Protein AF-0000000087423701 (afdb_homodimer)

Radius of gyration: 15.81 Å; Cα contacts (8 Å, |Δi|>4): 226; chains: 2; bounding box: 43×40×39 Å

Nearest PDB structures (foldseek):
  1vpz-assembly1_B  TM=9.648E-01  e=9.436E-06  Pseudomonas aeruginosa
  2mf0-assembly1_C  TM=9.382E-01  e=9.436E-06  Pseudomonas protegens Pf-5
  2bti-assembly1_A  TM=9.827E-01  e=2.816E-05  Yersinia enterocolitica
  5z38-assembly2_L  TM=9.076E-01  e=3.456E-05  Escherichia coli O127:H6 str. E2348/69
  2mfh-assembly1_A  TM=9.302E-01  e=3.228E-05  Pseudomonas fluorescens

Foldseek 3Di:
DDDDDDDAQDWDDDDPFKIKHFHDDDPPDTDIDMGGDPVDDDDDPVVVVVVVVCCVVVVVD/DDDDDDDAQDWDDDDPFKIKHFPDDDPPDTDIDMGGDPVDDDDDPVVVVVVVVCCVVVVVD

Organism: Persicimonas caeni (NCBI:txid2292766)

Secondary structure (DSSP, 8-state):
-EEEEEETT-EEEETTTEEEEEEEE-SSEEEEEEE--TTS-EEEHHHHHHHHHHHHHHS--/-EEEEEETT-EEEETTTEEEEEEEE-SSEEEEEEE--TTS-EEEHHHHHHHHHHHHHHS--

Structure (mmCIF, N/CA/C/O backbone):
data_AF-0000000087423701-model_v1
#
loop_
_entity.id
_entity.type
_entity.pdbx_description
1 polymer 'Translational regulator CsrA'
#
loop_
_atom_site.group_PDB
_atom_site.id
_atom_site.type_symbol
_atom_site.label_atom_id
_atom_site.label_alt_id
_atom_site.label_comp_id
_atom_site.label_asym_id
_atom_site.label_entity_id
_atom_site.label_seq_id
_atom_site.pdbx_PDB_ins_code
_atom_site.Cartn_x
_atom_site.Cartn_y
_atom_site.Cartn_z
_atom_site.occupancy
_atom_site.B_iso_or_equiv
_atom_site.auth_seq_id
_atom_site.auth_comp_id
_atom_site.auth_asym_id
_atom_site.auth_atom_id
_atom_site.pdbx_PDB_model_num
ATOM 1 N N . MET A 1 1 ? 8.148 7.723 -7.559 1 87.69 1 MET A N 1
ATOM 2 C CA . MET A 1 1 ? 7.496 6.477 -7.168 1 87.69 1 MET A CA 1
ATOM 3 C C . MET A 1 1 ? 8.5 5.504 -6.559 1 87.69 1 MET A C 1
ATOM 5 O O . MET A 1 1 ? 9.633 5.398 -7.031 1 87.69 1 MET A O 1
ATOM 9 N N . LEU A 1 2 ? 8.406 5.113 -5.402 1 95 2 LEU A N 1
ATOM 10 C CA . LEU A 1 2 ? 9.242 4.102 -4.766 1 95 2 LEU A CA 1
ATOM 11 C C . LEU A 1 2 ? 8.68 2.703 -5 1 95 2 LEU A C 1
ATOM 13 O O . LEU A 1 2 ? 7.473 2.49 -4.887 1 95 2 LEU A O 1
ATOM 17 N N . THR A 1 3 ? 9.57 1.793 -5.402 1 96.06 3 THR A N 1
ATOM 18 C CA . THR A 1 3 ? 9.109 0.429 -5.641 1 96.06 3 THR A CA 1
ATOM 19 C C . THR A 1 3 ? 9.789 -0.544 -4.68 1 96.06 3 THR A C 1
ATOM 21 O O . THR A 1 3 ? 11.016 -0.523 -4.527 1 96.06 3 THR A O 1
ATOM 24 N N . LEU A 1 4 ? 8.961 -1.365 -4.055 1 96.12 4 LEU A N 1
ATOM 25 C CA . LEU A 1 4 ? 9.477 -2.348 -3.109 1 96.12 4 LEU A CA 1
ATOM 26 C C . LEU A 1 4 ? 8.953 -3.742 -3.43 1 96.12 4 LEU A C 1
ATOM 28 O O . LEU A 1 4 ? 7.816 -3.891 -3.889 1 96.12 4 LEU A O 1
ATOM 32 N N . THR A 1 5 ? 9.734 -4.695 -3.203 1 96.81 5 THR A N 1
ATOM 33 C CA . THR A 1 5 ? 9.328 -6.086 -3.336 1 96.81 5 THR A CA 1
ATOM 34 C C . THR A 1 5 ? 9.008 -6.688 -1.971 1 96.81 5 THR A C 1
ATOM 36 O O . THR A 1 5 ? 9.797 -6.566 -1.031 1 96.81 5 THR A O 1
ATOM 39 N N . ARG A 1 6 ? 7.859 -7.156 -1.904 1 96.62 6 ARG A N 1
ATOM 40 C CA . ARG A 1 6 ? 7.441 -7.738 -0.633 1 96.62 6 ARG A CA 1
ATOM 41 C C . ARG A 1 6 ? 6.871 -9.141 -0.833 1 96.62 6 ARG A C 1
ATOM 43 O O . ARG A 1 6 ? 6.316 -9.445 -1.892 1 96.62 6 ARG A O 1
ATOM 50 N N . LYS A 1 7 ? 7.066 -9.914 0.26 1 96 7 LYS A N 1
ATOM 51 C CA . LYS A 1 7 ? 6.453 -11.234 0.296 1 96 7 LYS A CA 1
ATOM 52 C C . LYS A 1 7 ? 5.211 -11.242 1.18 1 96 7 LYS A C 1
ATOM 54 O O . LYS A 1 7 ? 4.918 -10.25 1.856 1 96 7 LYS A O 1
ATOM 59 N N . VAL A 1 8 ? 4.535 -12.328 1.081 1 96.75 8 VAL A N 1
ATOM 60 C CA . VAL A 1 8 ? 3.344 -12.484 1.908 1 96.75 8 VAL A CA 1
ATOM 61 C C . VAL A 1 8 ? 3.713 -12.32 3.383 1 96.75 8 VAL A C 1
ATOM 63 O O . VAL A 1 8 ? 4.676 -12.93 3.855 1 96.75 8 VAL A O 1
ATOM 66 N N . GLY A 1 9 ? 3.029 -11.477 4.113 1 95.06 9 GLY A N 1
ATOM 67 C CA . GLY A 1 9 ? 3.311 -11.25 5.523 1 95.06 9 GLY A CA 1
ATOM 68 C C . GLY A 1 9 ? 4.195 -10.039 5.77 1 95.06 9 GLY A C 1
ATOM 69 O O . GLY A 1 9 ? 4.348 -9.602 6.91 1 95.06 9 GLY A O 1
ATOM 70 N N . GLU A 1 10 ? 4.746 -9.508 4.699 1 96.62 10 GLU A N 1
ATOM 71 C CA . GLU A 1 10 ? 5.598 -8.336 4.828 1 96.62 10 GLU A CA 1
ATOM 72 C C . GLU A 1 10 ? 4.789 -7.047 4.699 1 96.62 10 GLU A C 1
ATOM 74 O O . GLU A 1 10 ? 3.725 -7.035 4.078 1 96.62 10 GLU A O 1
ATOM 79 N N . SER A 1 11 ? 5.316 -5.953 5.309 1 96 11 SER A N 1
ATOM 80 C CA . SER A 1 11 ? 4.555 -4.711 5.352 1 96 11 SER A CA 1
ATOM 81 C C . SER A 1 11 ? 5.418 -3.518 4.961 1 96 11 SER A C 1
ATOM 83 O O . SER A 1 11 ? 6.648 -3.6 4.988 1 96 11 SER A O 1
ATOM 85 N N . ILE A 1 12 ? 4.824 -2.508 4.555 1 96.19 12 ILE A N 1
ATOM 86 C CA . ILE A 1 12 ? 5.438 -1.23 4.203 1 96.19 12 ILE A CA 1
ATOM 87 C C . ILE A 1 12 ? 4.836 -0.119 5.062 1 96.19 12 ILE A C 1
ATOM 89 O O . ILE A 1 12 ? 3.619 -0.051 5.238 1 96.19 12 ILE A O 1
ATOM 93 N N . ARG A 1 13 ? 5.688 0.707 5.535 1 95.75 13 ARG A N 1
ATOM 94 C CA . ARG A 1 13 ? 5.234 1.822 6.359 1 95.75 13 ARG A CA 1
ATOM 95 C C . ARG A 1 13 ? 5.266 3.129 5.578 1 95.75 13 ARG A C 1
ATOM 97 O O . ARG A 1 13 ? 6.289 3.484 4.988 1 95.75 13 ARG A O 1
ATOM 104 N N . ILE A 1 14 ? 4.145 3.736 5.512 1 93.81 14 ILE A N 1
ATOM 105 C CA . ILE A 1 14 ? 4.047 5.039 4.867 1 93.81 14 ILE A CA 1
ATOM 106 C C . ILE A 1 14 ? 3.754 6.113 5.91 1 93.81 14 ILE A C 1
ATOM 108 O O . ILE A 1 14 ? 2.666 6.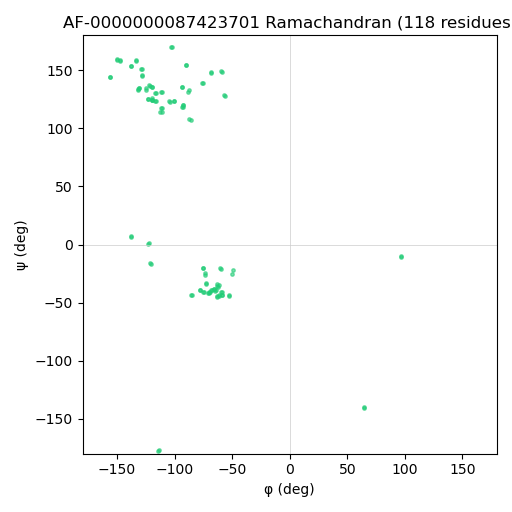141 6.496 1 93.81 14 ILE A O 1
ATOM 112 N N . GLY A 1 15 ? 4.691 6.949 6.051 1 89.62 15 GLY A N 1
ATOM 113 C CA . GLY A 1 15 ? 4.516 7.914 7.125 1 89.62 15 GLY A CA 1
ATOM 114 C C . GLY A 1 15 ? 4.484 7.273 8.5 1 89.62 15 GLY A C 1
ATOM 115 O O . GLY A 1 15 ? 5.238 6.336 8.773 1 89.62 15 GLY A O 1
ATOM 116 N N . ASP A 1 16 ? 3.688 7.66 9.414 1 87.31 16 ASP A N 1
ATOM 117 C CA . ASP A 1 16 ? 3.572 7.078 10.75 1 87.31 16 ASP A CA 1
ATOM 118 C C . ASP A 1 16 ? 2.146 6.602 11.016 1 87.31 16 ASP A C 1
ATOM 120 O O . ASP A 1 16 ? 1.894 5.914 12.008 1 87.31 16 ASP A O 1
ATOM 124 N N . GLU A 1 17 ? 1.361 6.773 10.039 1 90.5 17 GLU A N 1
ATOM 125 C CA . GLU A 1 17 ? -0.051 6.52 10.305 1 90.5 17 GLU A CA 1
ATOM 126 C C . GLU A 1 17 ? -0.598 5.434 9.383 1 90.5 17 GLU A C 1
ATOM 128 O O . GLU A 1 17 ? -1.62 4.812 9.68 1 90.5 17 GLU A O 1
ATOM 133 N N . ILE A 1 18 ? 0.125 5.152 8.336 1 94.81 18 ILE A N 1
ATOM 134 C CA . ILE A 1 18 ? -0.394 4.219 7.34 1 94.81 18 ILE A CA 1
ATOM 135 C C . ILE A 1 18 ? 0.539 3.014 7.227 1 94.81 18 ILE A C 1
ATOM 137 O O . ILE A 1 18 ? 1.762 3.166 7.211 1 94.81 18 ILE A O 1
ATOM 141 N N . GLU A 1 19 ? -0.037 1.819 7.188 1 95.94 19 GLU A N 1
ATOM 142 C CA . GLU A 1 19 ? 0.709 0.575 7.027 1 95.94 19 GLU A CA 1
ATOM 143 C C . GLU A 1 19 ? 0.087 -0.307 5.949 1 95.94 19 GLU A C 1
ATOM 145 O O . GLU A 1 19 ? -1.127 -0.524 5.941 1 95.94 19 GLU A O 1
ATOM 150 N N . ILE A 1 20 ? 0.961 -0.831 5.082 1 96.75 20 ILE A N 1
ATOM 151 C CA . ILE A 1 20 ? 0.518 -1.721 4.016 1 96.75 20 ILE A CA 1
ATOM 152 C C . ILE A 1 20 ? 1.033 -3.135 4.273 1 96.75 20 ILE A C 1
ATOM 154 O O . ILE A 1 20 ? 2.225 -3.332 4.523 1 96.75 20 ILE A O 1
ATOM 158 N N . VAL A 1 21 ? 0.091 -4.078 4.172 1 96.81 21 VAL A N 1
ATOM 159 C CA . VAL A 1 21 ? 0.481 -5.461 4.445 1 96.81 21 VAL A CA 1
ATOM 160 C C . VAL A 1 21 ? 0.118 -6.344 3.256 1 96.81 21 VAL A C 1
ATOM 162 O O . VAL A 1 21 ? -1.005 -6.289 2.75 1 96.81 21 VAL A O 1
ATOM 165 N N . VAL A 1 22 ? 1.074 -7.16 2.914 1 97.25 22 VAL A N 1
ATOM 166 C CA . VAL A 1 22 ? 0.784 -8.156 1.892 1 97.25 22 VAL A CA 1
ATOM 167 C C . VAL A 1 22 ? 0.192 -9.406 2.543 1 97.25 22 VAL A C 1
ATOM 169 O O . VAL A 1 22 ? 0.914 -10.195 3.16 1 97.25 22 VAL A O 1
ATOM 172 N N . LYS A 1 23 ? -1.077 -9.594 2.338 1 96.81 23 LYS A N 1
ATOM 173 C CA . LYS A 1 23 ? -1.782 -10.656 3.043 1 96.81 23 LYS A CA 1
ATOM 174 C C . LYS A 1 23 ? -1.66 -11.984 2.299 1 96.81 23 LYS A C 1
ATOM 176 O O . LYS A 1 23 ? -1.541 -13.047 2.922 1 96.81 23 LYS A O 1
ATOM 181 N N . GLU A 1 24 ? -1.835 -11.859 0.983 1 96.44 24 GLU A N 1
ATOM 182 C CA . GLU A 1 24 ? -1.842 -13.078 0.181 1 96.44 24 GLU A CA 1
ATOM 183 C C . GLU A 1 24 ? -1.463 -12.789 -1.269 1 96.44 24 GLU A C 1
ATOM 185 O O . GLU A 1 24 ? -1.793 -11.727 -1.801 1 96.44 24 GLU A O 1
ATOM 190 N N . ILE A 1 25 ? -0.755 -13.758 -1.809 1 96.5 25 ILE A N 1
ATOM 191 C CA . ILE A 1 25 ? -0.404 -13.672 -3.223 1 96.5 25 ILE A CA 1
ATOM 192 C C . ILE A 1 25 ? -0.986 -14.867 -3.973 1 96.5 25 ILE A C 1
ATOM 194 O O . ILE A 1 25 ? -0.781 -16.016 -3.578 1 96.5 25 ILE A O 1
ATOM 198 N N . ARG A 1 26 ? -1.688 -14.492 -4.914 1 92.69 26 ARG A N 1
ATOM 199 C CA . ARG A 1 26 ? -2.244 -15.531 -5.777 1 92.69 26 ARG A CA 1
ATOM 200 C C . ARG A 1 26 ? -1.646 -15.461 -7.176 1 92.69 26 ARG A C 1
ATOM 202 O O . ARG A 1 26 ? -0.716 -14.688 -7.422 1 92.69 26 ARG A O 1
ATOM 209 N N . ARG A 1 27 ? -2.006 -16.203 -8.117 1 88.25 27 ARG A N 1
ATOM 210 C CA . ARG A 1 27 ? -1.423 -16.297 -9.453 1 88.25 27 ARG A CA 1
ATOM 211 C C . ARG A 1 27 ? -1.577 -14.977 -10.203 1 88.25 27 ARG A C 1
ATOM 213 O O . ARG A 1 27 ? -0.617 -14.477 -10.789 1 88.25 27 ARG A O 1
ATOM 220 N N . ASN A 1 28 ? -2.635 -14.266 -10 1 92.69 28 ASN A N 1
ATOM 221 C CA . ASN A 1 28 ? -2.838 -13.07 -10.82 1 92.69 28 ASN A CA 1
ATOM 222 C C . ASN A 1 28 ? -3.338 -11.898 -9.984 1 92.69 28 ASN A C 1
ATOM 224 O O . ASN A 1 28 ? -3.766 -10.875 -10.523 1 92.69 28 ASN A O 1
ATOM 228 N N . GLN A 1 29 ? -3.357 -12.148 -8.695 1 96.88 29 GLN A N 1
ATOM 229 C CA . GLN A 1 29 ? -3.869 -11.086 -7.844 1 96.88 29 GLN A CA 1
ATOM 230 C C . GLN A 1 29 ? -3.174 -11.086 -6.484 1 96.88 29 GLN A C 1
ATOM 232 O O . GLN A 1 29 ? -2.553 -12.078 -6.102 1 96.88 29 GLN A O 1
ATOM 237 N N . VAL A 1 30 ? -3.229 -9.984 -5.852 1 96.94 30 VAL A N 1
ATOM 238 C CA . VAL A 1 30 ? -2.633 -9.844 -4.523 1 96.94 30 VAL A CA 1
ATOM 239 C C . VAL A 1 30 ? -3.637 -9.203 -3.572 1 96.94 30 VAL A C 1
ATOM 241 O O . VAL A 1 30 ? -4.363 -8.281 -3.951 1 96.94 30 VAL A O 1
ATOM 244 N N . ARG A 1 31 ? -3.701 -9.805 -2.4 1 97.44 31 ARG A N 1
ATOM 245 C CA . ARG A 1 31 ? -4.52 -9.227 -1.338 1 97.44 31 ARG A CA 1
ATOM 246 C C . ARG A 1 31 ? -3.691 -8.297 -0.451 1 97.44 31 ARG A C 1
ATOM 248 O O . ARG A 1 31 ? -2.736 -8.734 0.192 1 97.44 31 ARG A O 1
ATOM 255 N N . ILE A 1 32 ? -4.133 -7.066 -0.439 1 97.38 32 ILE A N 1
ATOM 256 C CA . ILE A 1 32 ? -3.369 -6.047 0.271 1 97.38 32 ILE A CA 1
ATOM 257 C C . ILE A 1 32 ? -4.199 -5.488 1.426 1 97.38 32 ILE A C 1
ATOM 259 O O . ILE A 1 32 ? -5.336 -5.055 1.229 1 97.38 32 ILE A O 1
ATOM 263 N N . GLY A 1 33 ? -3.656 -5.578 2.564 1 97.38 33 GLY A N 1
ATOM 264 C CA . GLY A 1 33 ? -4.254 -4.957 3.734 1 97.38 33 GLY 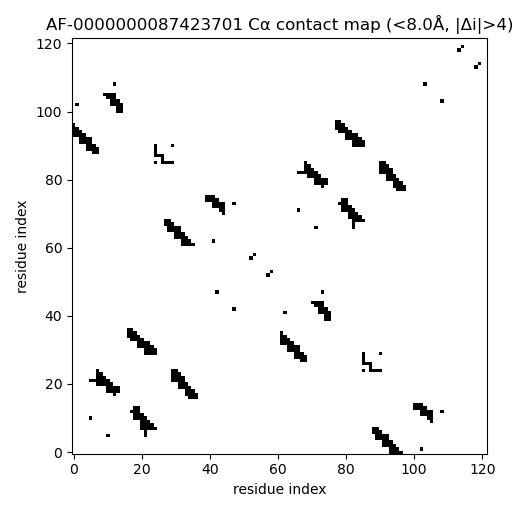A CA 1
ATOM 265 C C . GLY A 1 33 ? -3.717 -3.564 4.008 1 97.38 33 GLY A C 1
ATOM 266 O O . GLY A 1 33 ? -2.512 -3.328 3.912 1 97.38 33 GLY A O 1
ATOM 267 N N . ILE A 1 34 ? -4.598 -2.643 4.312 1 96.75 34 ILE A N 1
ATOM 268 C CA . ILE A 1 34 ? -4.191 -1.271 4.598 1 96.75 34 ILE A CA 1
ATOM 269 C C . ILE A 1 34 ? -4.688 -0.861 5.98 1 96.75 34 ILE A C 1
ATOM 271 O O . ILE A 1 34 ? -5.875 -1.001 6.289 1 96.75 34 ILE A O 1
ATOM 275 N N . VAL A 1 35 ? -3.715 -0.417 6.758 1 95.62 35 VAL A N 1
ATOM 276 C CA . VAL A 1 35 ? -4.043 0.072 8.094 1 95.62 35 VAL A CA 1
ATOM 277 C C . VAL A 1 35 ? -3.814 1.58 8.164 1 95.62 35 VAL A C 1
ATOM 279 O O . VAL A 1 35 ? -2.699 2.055 7.938 1 95.62 35 VAL A O 1
ATOM 282 N N . ALA A 1 36 ? -4.863 2.342 8.406 1 95.12 36 ALA A N 1
ATOM 283 C CA . ALA A 1 36 ? -4.785 3.797 8.5 1 95.12 36 ALA A CA 1
ATOM 284 C C . ALA A 1 36 ? -5.852 4.348 9.445 1 95.12 36 ALA A C 1
ATOM 286 O O . ALA A 1 36 ? -6.836 3.668 9.742 1 95.12 36 ALA A O 1
ATOM 287 N N . PRO A 1 37 ? -5.629 5.477 9.883 1 94.12 37 PRO A N 1
ATOM 288 C CA . PRO A 1 37 ? -6.66 6.09 10.727 1 94.12 37 PRO A CA 1
ATOM 289 C C . PRO A 1 37 ? -8 6.234 10.008 1 94.12 37 PRO A C 1
ATOM 291 O O . PRO A 1 37 ? -8.039 6.336 8.781 1 94.12 37 PRO A O 1
ATOM 294 N N . ARG A 1 38 ? -9.047 6.18 10.695 1 90.75 38 ARG A N 1
ATOM 295 C CA . ARG A 1 38 ? -10.383 6.238 10.102 1 90.75 38 ARG A CA 1
ATOM 296 C C . ARG A 1 38 ? -10.594 7.547 9.352 1 90.75 38 ARG A C 1
ATOM 298 O O . ARG A 1 38 ? -11.516 7.664 8.547 1 90.75 38 ARG A O 1
ATOM 305 N N . GLU A 1 39 ? -9.805 8.523 9.68 1 92.31 39 GLU A N 1
ATOM 306 C CA . GLU A 1 39 ? -9.922 9.844 9.055 1 92.31 39 GLU A CA 1
ATOM 307 C C . GLU A 1 39 ? -9.359 9.828 7.633 1 92.31 39 GLU A C 1
ATOM 309 O O . GLU A 1 39 ? -9.641 10.727 6.84 1 92.31 39 GLU A O 1
ATOM 314 N N . ILE A 1 40 ? -8.547 8.859 7.398 1 92 40 ILE A N 1
ATOM 315 C CA . ILE A 1 40 ? -7.926 8.773 6.082 1 92 40 ILE A CA 1
ATOM 316 C C . ILE A 1 40 ? -8.766 7.871 5.176 1 92 40 ILE A C 1
ATOM 318 O O . ILE A 1 40 ? -8.969 6.695 5.477 1 92 40 ILE A O 1
ATOM 322 N N . PRO A 1 41 ? -9.305 8.289 4.102 1 91.75 41 PRO A N 1
ATOM 323 C CA . PRO A 1 41 ? -10.125 7.492 3.184 1 91.75 41 PRO A CA 1
ATOM 324 C C . PRO A 1 41 ? -9.297 6.547 2.318 1 91.75 41 PRO A C 1
ATOM 326 O O . PRO A 1 41 ? -8.234 6.934 1.817 1 91.75 41 PRO A O 1
ATOM 329 N N . ILE A 1 42 ? -9.711 5.355 2.096 1 94.38 42 ILE A N 1
ATOM 330 C CA . ILE A 1 42 ? -9.07 4.355 1.25 1 94.38 42 ILE A CA 1
ATOM 331 C C . ILE A 1 42 ? -10.016 3.941 0.126 1 94.38 42 ILE A C 1
ATOM 333 O O . ILE A 1 42 ? -11.156 3.551 0.38 1 94.38 42 ILE A O 1
ATOM 337 N N . TYR A 1 43 ? -9.516 4.078 -1.201 1 92.31 43 TYR A N 1
ATOM 338 C CA . TYR A 1 43 ? -10.359 3.744 -2.342 1 92.31 43 TYR A CA 1
ATOM 339 C C . TYR A 1 43 ? -9.578 2.971 -3.395 1 92.31 43 TYR A C 1
ATOM 341 O O . TYR A 1 43 ? -8.352 3.119 -3.502 1 92.31 43 TYR A O 1
ATOM 349 N N . ARG A 1 44 ? -10.32 2.246 -4.07 1 95.56 44 ARG A N 1
ATOM 350 C CA . ARG A 1 44 ? -9.734 1.743 -5.309 1 95.56 44 ARG A CA 1
ATOM 351 C C . ARG A 1 44 ? -9.516 2.873 -6.312 1 95.56 44 ARG A C 1
ATOM 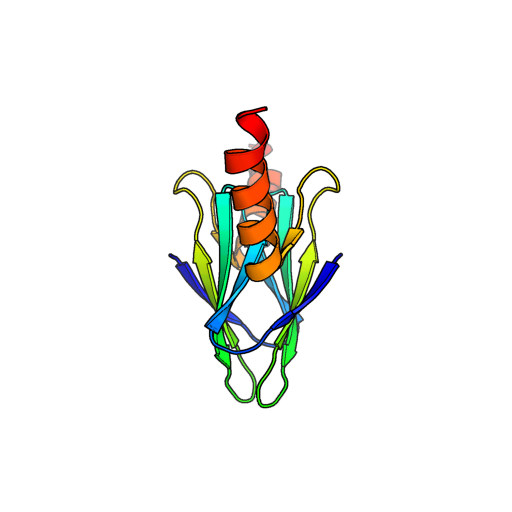353 O O . ARG A 1 44 ? -10.281 3.84 -6.336 1 95.56 44 ARG A O 1
ATOM 360 N N . GLU A 1 45 ? -8.633 2.832 -7.047 1 92 45 GLU A N 1
ATOM 361 C CA . GLU A 1 45 ? -8.312 3.871 -8.023 1 92 45 GLU A CA 1
ATOM 362 C C . GLU A 1 45 ? -9.523 4.219 -8.883 1 92 45 GLU A C 1
ATOM 364 O O . GLU A 1 45 ? -9.789 5.395 -9.133 1 92 45 GLU A O 1
ATOM 369 N N . GLU A 1 46 ? -10.211 3.225 -9.297 1 91.81 46 GLU A N 1
ATOM 370 C CA . GLU A 1 46 ? -11.398 3.412 -10.133 1 91.81 46 GLU A CA 1
ATOM 371 C C . GLU A 1 46 ? -12.445 4.266 -9.422 1 91.81 46 GLU A C 1
ATOM 373 O O . GLU A 1 46 ? -13.055 5.148 -10.039 1 91.81 46 GLU A O 1
ATOM 378 N N . LEU A 1 47 ? -12.656 4.062 -8.125 1 90.75 47 LEU A N 1
ATOM 379 C CA . LEU A 1 47 ? -13.641 4.797 -7.336 1 90.75 47 LEU A CA 1
ATOM 380 C C . LEU A 1 47 ? -13.156 6.207 -7.031 1 90.75 47 LEU A C 1
ATOM 382 O O . LEU A 1 47 ? -13.938 7.16 -7.062 1 90.75 47 LEU A O 1
ATOM 386 N N . TYR A 1 48 ? -11.938 6.293 -6.738 1 90.31 48 TYR A N 1
ATOM 387 C CA . TYR A 1 48 ? -11.336 7.59 -6.449 1 90.31 48 TYR A CA 1
ATOM 388 C C . TYR A 1 48 ? -11.492 8.539 -7.629 1 90.31 48 TYR A C 1
ATOM 390 O O . TYR A 1 48 ? -11.867 9.703 -7.453 1 90.31 48 TYR A O 1
ATOM 398 N N . GLU A 1 49 ? -11.258 8.039 -8.883 1 87.62 49 GLU A N 1
ATOM 399 C CA . GLU A 1 49 ? -11.383 8.844 -10.094 1 87.62 49 GLU A CA 1
ATOM 400 C C . GLU A 1 49 ? -12.812 9.328 -10.289 1 87.62 49 GLU A C 1
ATOM 402 O O . GLU A 1 49 ? -13.039 10.461 -10.727 1 87.62 49 GLU A O 1
ATOM 407 N N . GLU A 1 50 ? -13.734 8.453 -9.898 1 88.31 50 GLU A N 1
ATOM 408 C CA . GLU A 1 50 ? -15.148 8.805 -10.016 1 88.31 50 GLU A CA 1
ATOM 409 C C . GLU A 1 50 ? -15.523 9.914 -9.047 1 88.31 50 GLU A C 1
ATOM 411 O O . GLU A 1 50 ? -16.266 10.836 -9.398 1 88.31 50 GLU A O 1
ATOM 416 N N . ILE A 1 51 ? -14.953 9.805 -7.871 1 84.75 51 ILE A N 1
ATOM 417 C CA . ILE A 1 51 ? -15.234 10.789 -6.832 1 84.75 51 ILE A CA 1
ATOM 418 C C . ILE A 1 51 ? -14.625 12.133 -7.207 1 84.75 51 ILE A C 1
ATOM 420 O O . ILE A 1 51 ? -15.258 13.18 -7.047 1 84.75 51 ILE A O 1
ATOM 424 N N . GLN A 1 52 ? -13.484 11.984 -7.707 1 83.75 52 GLN A N 1
ATOM 425 C CA . GLN A 1 52 ? -12.789 13.195 -8.117 1 83.75 52 GLN A CA 1
ATOM 426 C C . GLN A 1 52 ? -13.523 13.898 -9.258 1 83.75 52 GLN A C 1
ATOM 428 O O . GLN A 1 52 ? -13.617 15.125 -9.281 1 83.75 52 GLN A O 1
ATOM 433 N N . GLN A 1 53 ? -14.016 13.102 -10.148 1 85.56 53 GLN A N 1
ATOM 434 C CA . GLN A 1 53 ? -14.766 13.641 -11.281 1 85.56 53 GLN A CA 1
ATOM 435 C C . GLN A 1 53 ? -16.062 14.305 -10.812 1 85.56 53 GLN A C 1
ATOM 437 O O . GLN A 1 53 ? -16.453 15.344 -11.352 1 85.56 53 GLN A O 1
ATOM 442 N N . GLN A 1 54 ? -16.609 13.648 -9.859 1 83.31 54 GLN A N 1
ATOM 443 C CA . GLN A 1 54 ? -17.844 14.203 -9.32 1 83.31 54 GLN A CA 1
ATOM 444 C C . GLN A 1 54 ? -17.562 15.484 -8.531 1 83.31 54 GLN A C 1
ATOM 446 O O . GLN A 1 54 ? -18.344 16.438 -8.594 1 83.31 54 GLN A O 1
ATOM 451 N N . LYS A 1 55 ? -16.469 15.477 -7.719 1 79.69 55 LYS A N 1
ATOM 452 C CA . LYS A 1 55 ? -16.078 16.672 -6.98 1 79.69 55 LYS A CA 1
ATOM 453 C C . LYS A 1 55 ? -15.695 17.797 -7.934 1 79.69 55 LYS A C 1
ATOM 455 O O . LYS A 1 55 ? -16 18.969 -7.668 1 79.69 55 LYS A O 1
ATOM 460 N N . GLU A 1 56 ? -14.984 17.453 -8.852 1 74.81 56 GLU A N 1
ATOM 461 C CA . GLU A 1 56 ? -14.633 18.438 -9.867 1 74.81 56 GLU A CA 1
ATOM 462 C C . GLU A 1 56 ? -15.875 18.953 -10.594 1 74.81 56 GLU A C 1
ATOM 464 O O . GLU A 1 56 ? -15.992 20.141 -10.883 1 74.81 56 GLU A O 1
ATOM 469 N N . ASN A 1 57 ? -16.656 17.969 -10.883 1 67.31 57 ASN A N 1
ATOM 470 C CA . ASN A 1 57 ? -17.891 18.375 -11.547 1 67.31 57 ASN A CA 1
ATOM 471 C C . ASN A 1 57 ? -18.906 18.953 -10.555 1 67.31 57 ASN A C 1
ATOM 473 O O . ASN A 1 57 ? -19.812 19.688 -10.945 1 67.31 57 ASN A O 1
ATOM 477 N N . GLY A 1 58 ? -18.922 18.328 -9.445 1 59.03 58 GLY A N 1
ATOM 478 C CA . GLY A 1 58 ? -19.875 18.828 -8.477 1 59.03 58 GLY A CA 1
ATOM 479 C C . GLY A 1 58 ? -19.469 20.156 -7.871 1 59.03 58 GLY A C 1
ATOM 480 O O . GLY A 1 58 ? -20.172 20.703 -7.02 1 59.03 58 GLY A O 1
ATOM 481 N N . ASP A 1 59 ? -18.25 20.469 -7.672 1 53.31 59 ASP A N 1
ATOM 482 C CA . ASP A 1 59 ? -18.016 21.859 -7.266 1 53.31 59 ASP A CA 1
ATOM 483 C C . ASP A 1 59 ? -18.734 22.828 -8.195 1 53.31 59 ASP A C 1
ATOM 485 O O . ASP A 1 59 ? -18.828 24.016 -7.895 1 53.31 59 ASP A O 1
ATOM 489 N N . GLU A 1 60 ? -19.016 22.484 -9.438 1 48.38 60 GLU A N 1
ATOM 490 C CA . GLU A 1 60 ? -19.625 23.562 -10.227 1 48.38 60 GLU A CA 1
ATOM 491 C C . GLU A 1 60 ? -21.078 23.797 -9.805 1 48.38 60 GLU A C 1
ATOM 493 O O . GLU A 1 60 ? -21.672 24.812 -10.18 1 48.38 60 GLU A O 1
ATOM 498 N N . ASP A 1 61 ? -21.844 22.766 -9.18 1 38.62 61 ASP A N 1
ATOM 499 C CA . ASP A 1 61 ? -23.125 23.406 -8.898 1 38.62 61 ASP A CA 1
ATOM 500 C C . ASP A 1 61 ? -23.062 24.25 -7.625 1 38.62 61 ASP A C 1
ATOM 502 O O . ASP A 1 61 ? -22.406 23.859 -6.656 1 38.62 61 ASP A O 1
ATOM 506 N N . MET B 1 1 ? -8.422 -2.398 9.609 1 87.69 1 MET B N 1
ATOM 507 C CA . MET B 1 1 ? -7.594 -2.736 8.453 1 87.69 1 MET B CA 1
ATOM 508 C C . MET B 1 1 ? -8.461 -3.01 7.227 1 87.69 1 MET B C 1
ATOM 510 O O . MET B 1 1 ? -9.516 -3.633 7.336 1 87.69 1 MET B O 1
ATOM 514 N N . LEU B 1 2 ? -8.391 -2.332 6.195 1 95 2 LEU B N 1
ATOM 515 C CA . LEU B 1 2 ? -9.094 -2.576 4.938 1 95 2 LEU B CA 1
ATOM 516 C C . LEU B 1 2 ? -8.289 -3.5 4.035 1 95 2 LEU B C 1
ATOM 518 O O . LEU B 1 2 ? -7.07 -3.34 3.904 1 95 2 LEU B O 1
ATOM 522 N N . THR B 1 3 ? -8.961 -4.523 3.504 1 96 3 THR B N 1
ATOM 523 C CA . THR B 1 3 ? -8.258 -5.449 2.623 1 96 3 THR B CA 1
ATOM 524 C C . THR B 1 3 ? -8.836 -5.398 1.212 1 96 3 THR B C 1
ATOM 526 O O . THR B 1 3 ? -10.055 -5.477 1.031 1 96 3 THR B O 1
ATOM 529 N N . LEU B 1 4 ? -7.949 -5.258 0.251 1 96.12 4 LEU B N 1
ATOM 530 C CA . LEU B 1 4 ? -8.367 -5.191 -1.145 1 96.12 4 LEU B CA 1
ATOM 531 C C . LEU B 1 4 ? -7.586 -6.188 -1.993 1 96.12 4 LEU B C 1
ATOM 533 O O . LEU B 1 4 ? -6.406 -6.445 -1.731 1 96.12 4 LEU B O 1
ATOM 537 N N . THR B 1 5 ? -8.219 -6.711 -2.936 1 96.75 5 THR B N 1
ATOM 538 C CA . THR B 1 5 ? -7.57 -7.578 -3.912 1 96.75 5 THR B CA 1
ATOM 539 C C . THR B 1 5 ? -7.27 -6.816 -5.199 1 96.75 5 THR B C 1
ATOM 541 O O . THR B 1 5 ? -8.141 -6.137 -5.742 1 96.75 5 THR B O 1
ATOM 544 N N . ARG B 1 6 ? -6.062 -6.848 -5.516 1 96.62 6 ARG B N 1
ATOM 545 C CA . ARG B 1 6 ? -5.664 -6.133 -6.723 1 96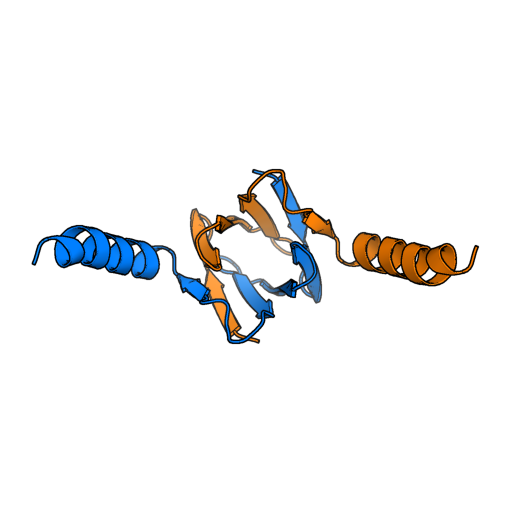.62 6 ARG B CA 1
ATOM 546 C C . ARG B 1 6 ? -4.852 -7.031 -7.648 1 96.62 6 ARG B C 1
ATOM 548 O O . ARG B 1 6 ? -4.16 -7.941 -7.188 1 96.62 6 ARG B O 1
ATOM 555 N N . LYS B 1 7 ? -5.004 -6.672 -8.953 1 96 7 LYS B N 1
ATOM 556 C CA . LYS B 1 7 ? -4.18 -7.336 -9.961 1 96 7 LYS B CA 1
ATOM 557 C C . LYS B 1 7 ? -3.031 -6.438 -10.406 1 96 7 LYS B C 1
ATOM 559 O O . LYS B 1 7 ? -2.967 -5.266 -10.023 1 96 7 LYS B O 1
ATOM 564 N N . VAL B 1 8 ? -2.178 -7.047 -11.133 1 96.75 8 VAL B N 1
ATOM 565 C CA . VAL B 1 8 ? -1.05 -6.293 -11.672 1 96.75 8 VAL B CA 1
ATOM 566 C C . VAL B 1 8 ? -1.56 -5.105 -12.484 1 96.75 8 VAL B C 1
ATOM 568 O O . VAL B 1 8 ? -2.443 -5.258 -13.328 1 96.75 8 VAL B O 1
ATOM 571 N N . GLY B 1 9 ? -1.096 -3.922 -12.211 1 95.06 9 GLY B N 1
ATOM 572 C CA . GLY B 1 9 ? -1.521 -2.732 -12.93 1 95.06 9 GLY B CA 1
ATOM 573 C C . GLY B 1 9 ? -2.619 -1.965 -12.219 1 95.06 9 GLY B C 1
ATOM 574 O O . GLY B 1 9 ? -2.943 -0.837 -12.594 1 95.06 9 GLY B O 1
ATOM 575 N N . GLU B 1 10 ? -3.168 -2.578 -11.188 1 96.62 10 GLU B N 1
ATOM 576 C CA . GLU B 1 10 ? -4.211 -1.912 -10.414 1 96.62 10 GLU B CA 1
ATOM 577 C C . GLU B 1 10 ? -3.619 -1.107 -9.258 1 96.62 10 GLU B C 1
ATOM 579 O O . GLU B 1 10 ? -2.525 -1.413 -8.781 1 96.62 10 GLU B O 1
ATOM 584 N N . SER B 1 11 ? -4.367 -0.07 -8.828 1 96 11 SER B N 1
ATOM 585 C CA . SER B 1 11 ? -3.832 0.837 -7.816 1 96 11 SER B CA 1
ATOM 586 C C . SER B 1 11 ? -4.852 1.103 -6.715 1 96 11 SER B C 1
ATOM 588 O O . SER B 1 11 ? -6.047 0.865 -6.898 1 96 11 SER B O 1
ATOM 590 N N . ILE B 1 12 ? -4.395 1.5 -5.621 1 96.19 12 ILE B N 1
ATOM 591 C CA . ILE B 1 12 ? -5.188 1.887 -4.457 1 96.19 12 ILE B CA 1
ATOM 592 C C . ILE B 1 12 ? -4.855 3.324 -4.062 1 96.19 12 ILE B C 1
ATOM 594 O O . ILE B 1 12 ? -3.686 3.711 -4.02 1 96.19 12 ILE B O 1
ATOM 598 N N . ARG B 1 13 ? -5.871 4.035 -3.766 1 95.75 13 ARG B N 1
ATOM 599 C CA . ARG B 1 13 ? -5.68 5.426 -3.359 1 95.75 13 ARG B CA 1
ATOM 600 C C . ARG B 1 13 ? -5.863 5.582 -1.853 1 95.75 13 ARG B C 1
ATOM 602 O O . ARG B 1 13 ? -6.879 5.156 -1.298 1 95.75 13 ARG B O 1
ATOM 609 N N . ILE B 1 14 ? -4.867 6.098 -1.252 1 93.75 14 ILE B N 1
ATOM 610 C CA . ILE B 1 14 ? -4.938 6.383 0.177 1 93.75 14 ILE B CA 1
ATOM 611 C C . ILE B 1 14 ? -4.91 7.895 0.4 1 93.75 14 ILE B C 1
ATOM 613 O O . ILE B 1 14 ? -3.893 8.547 0.155 1 93.75 14 ILE B O 1
ATOM 617 N N . GLY B 1 15 ? -5.996 8.344 0.889 1 89.62 15 GLY B N 1
ATOM 618 C CA . GLY B 1 15 ? -6.074 9.797 0.994 1 89.62 15 GLY B CA 1
ATOM 619 C C . GLY B 1 15 ? -6.043 10.492 -0.352 1 89.62 15 GLY B C 1
ATOM 620 O O . GLY B 1 15 ? -6.656 10.031 -1.313 1 89.62 15 GLY B O 1
ATOM 621 N N . ASP B 1 16 ? -5.395 11.562 -0.563 1 87.44 16 ASP B N 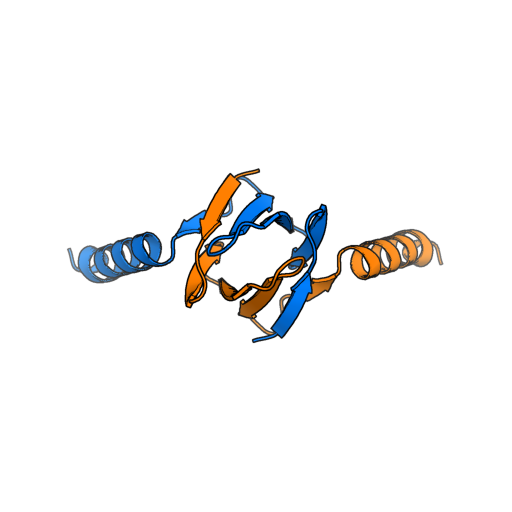1
ATOM 622 C CA . ASP B 1 16 ? -5.289 12.281 -1.831 1 87.44 16 ASP B CA 1
ATOM 623 C C . ASP B 1 16 ? -3.828 12.445 -2.246 1 87.44 16 ASP B C 1
ATOM 625 O O . ASP B 1 16 ? -3.541 12.852 -3.375 1 87.44 16 ASP B O 1
ATOM 629 N N . GLU B 1 17 ? -3.008 11.922 -1.433 1 90.5 17 GLU B N 1
ATOM 630 C CA . GLU B 1 17 ? -1.598 12.211 -1.67 1 90.5 17 GLU B CA 1
ATOM 631 C C . GLU B 1 17 ? -0.804 10.93 -1.905 1 90.5 17 GLU B C 1
ATOM 633 O O . GLU B 1 17 ? 0.281 10.961 -2.49 1 90.5 17 GLU B O 1
ATOM 638 N N . ILE B 1 18 ? -1.379 9.828 -1.543 1 94.75 18 ILE B N 1
ATOM 639 C CA . ILE B 1 18 ? -0.634 8.578 -1.619 1 94.75 18 ILE B CA 1
ATOM 640 C C . ILE B 1 18 ? -1.342 7.609 -2.568 1 94.75 18 ILE B C 1
ATOM 642 O O . ILE B 1 18 ? -2.568 7.484 -2.537 1 94.75 18 ILE B O 1
ATOM 646 N N . GLU B 1 19 ? -0.564 6.957 -3.43 1 95.94 19 GLU B N 1
ATOM 647 C CA . GLU B 1 19 ? -1.078 5.965 -4.367 1 95.94 19 GLU B CA 1
ATOM 648 C C . GLU B 1 19 ? -0.234 4.691 -4.344 1 95.94 19 GLU B C 1
ATOM 650 O O . GLU B 1 19 ? 0.995 4.758 -4.41 1 95.94 19 GLU B O 1
ATOM 655 N N . ILE B 1 20 ? -0.936 3.553 -4.277 1 96.75 20 ILE B N 1
ATOM 656 C CA . ILE B 1 20 ? -0.264 2.258 -4.281 1 96.75 20 ILE B CA 1
ATOM 657 C C . ILE B 1 20 ? -0.548 1.532 -5.594 1 96.75 20 ILE B C 1
ATOM 659 O O . ILE B 1 20 ? -1.704 1.416 -6.008 1 96.75 20 ILE B O 1
ATOM 663 N N . VAL B 1 21 ? 0.557 1.042 -6.199 1 96.81 21 VAL B N 1
ATOM 664 C CA . VAL B 1 21 ? 0.389 0.373 -7.484 1 96.81 21 VAL B CA 1
ATOM 665 C C . VAL B 1 21 ? 0.988 -1.03 -7.422 1 96.81 21 VAL B C 1
ATOM 667 O O . VAL B 1 21 ? 2.125 -1.206 -6.977 1 96.81 21 VAL B O 1
ATOM 670 N N . VAL B 1 22 ? 0.204 -1.941 -7.914 1 97.25 22 VAL B N 1
ATOM 671 C CA . VAL B 1 22 ? 0.739 -3.293 -8.047 1 97.25 22 VAL B CA 1
ATOM 672 C C . VAL B 1 22 ? 1.479 -3.43 -9.375 1 97.25 22 VAL B C 1
ATOM 674 O O . VAL B 1 22 ? 0.855 -3.535 -10.43 1 97.25 22 VAL B O 1
ATOM 677 N N . LYS B 1 23 ? 2.779 -3.48 -9.297 1 96.81 23 LYS B N 1
ATOM 678 C CA . LYS B 1 23 ? 3.598 -3.445 -10.508 1 96.81 23 LYS B CA 1
ATOM 679 C C . LYS B 1 23 ? 3.76 -4.84 -11.102 1 96.81 23 LYS B C 1
ATOM 681 O O . LYS B 1 23 ? 3.768 -5.004 -12.32 1 96.81 23 LYS B O 1
ATOM 686 N N . GLU B 1 24 ? 4.016 -5.773 -10.172 1 96.44 24 GLU B N 1
ATOM 687 C CA . GLU B 1 24 ? 4.289 -7.129 -10.633 1 96.44 24 GLU B CA 1
ATOM 688 C C . GLU B 1 24 ? 3.984 -8.156 -9.539 1 96.44 24 GLU B C 1
ATOM 690 O O . GLU B 1 24 ? 4.168 -7.879 -8.352 1 96.44 24 GLU B O 1
ATOM 695 N N . ILE B 1 25 ? 3.496 -9.273 -10.031 1 96.56 25 ILE B N 1
ATOM 696 C CA . ILE B 1 25 ? 3.25 -10.391 -9.117 1 96.56 25 ILE B CA 1
ATOM 697 C C . ILE B 1 25 ? 4.09 -11.594 -9.539 1 96.56 25 ILE B C 1
ATOM 699 O O . ILE B 1 25 ? 4.055 -12.008 -10.703 1 96.56 25 ILE B O 1
ATOM 703 N N . ARG B 1 26 ? 4.777 -12.008 -8.609 1 92.69 26 ARG B N 1
ATOM 704 C CA . ARG B 1 26 ? 5.57 -13.203 -8.844 1 92.69 26 ARG B CA 1
ATOM 705 C C . ARG B 1 26 ? 5.09 -14.359 -7.969 1 92.69 26 ARG B C 1
ATOM 707 O O . ARG B 1 26 ? 4.074 -14.242 -7.281 1 92.69 26 ARG B O 1
ATOM 714 N N . ARG B 1 27 ? 5.656 -15.484 -7.973 1 88.38 27 ARG B N 1
ATOM 715 C CA . ARG B 1 27 ? 5.211 -16.688 -7.262 1 88.38 27 ARG B CA 1
ATOM 716 C C . ARG B 1 27 ? 5.191 -16.453 -5.758 1 88.38 27 ARG B C 1
ATOM 718 O O . ARG B 1 27 ? 4.211 -16.781 -5.086 1 88.38 27 ARG B O 1
ATOM 725 N N . ASN B 1 28 ? 6.086 -15.695 -5.223 1 92.62 28 ASN B N 1
ATOM 7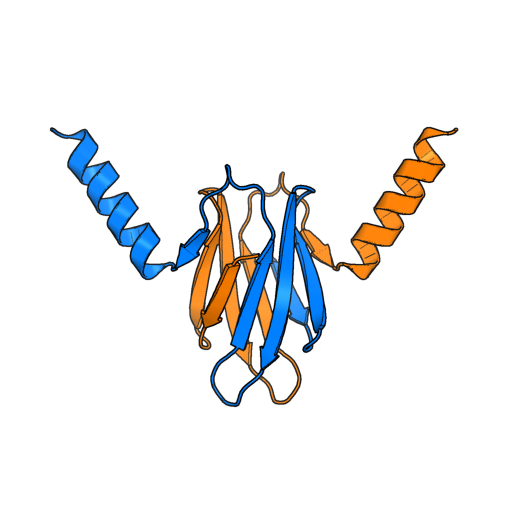26 C CA . ASN B 1 28 ? 6.141 -15.578 -3.77 1 92.62 28 ASN B CA 1
ATOM 727 C C . ASN B 1 28 ? 6.379 -14.141 -3.33 1 92.62 28 ASN B C 1
ATOM 729 O O . ASN B 1 28 ? 6.676 -13.883 -2.162 1 92.62 28 ASN B O 1
ATOM 733 N N . GLN B 1 29 ? 6.328 -13.289 -4.32 1 96.88 29 GLN B N 1
ATOM 734 C CA . GLN B 1 29 ? 6.598 -11.898 -3.975 1 96.88 29 GLN B CA 1
ATOM 735 C C . GLN B 1 29 ? 5.801 -10.945 -4.863 1 96.88 29 GLN B C 1
ATOM 737 O O . GLN B 1 29 ? 5.312 -11.344 -5.926 1 96.88 29 GLN B O 1
ATOM 742 N N . VAL B 1 30 ? 5.613 -9.781 -4.395 1 96.88 30 VAL B N 1
ATOM 743 C CA . VAL B 1 30 ? 4.898 -8.758 -5.148 1 96.88 30 VAL B CA 1
ATOM 744 C C . VAL B 1 30 ? 5.703 -7.457 -5.148 1 96.88 30 VAL B C 1
ATOM 746 O O . VAL B 1 30 ? 6.293 -7.086 -4.133 1 96.88 30 VAL B O 1
ATOM 749 N N . ARG B 1 31 ? 5.781 -6.879 -6.32 1 97.44 31 ARG B N 1
ATOM 750 C CA . ARG B 1 31 ? 6.402 -5.562 -6.453 1 97.44 31 ARG B CA 1
ATOM 751 C C . ARG B 1 31 ? 5.359 -4.457 -6.344 1 97.44 31 ARG B C 1
ATOM 753 O O . ARG B 1 31 ? 4.445 -4.375 -7.164 1 97.44 31 ARG B O 1
ATOM 760 N N . ILE B 1 32 ? 5.586 -3.643 -5.348 1 97.31 32 ILE B N 1
ATOM 761 C CA . ILE B 1 32 ? 4.605 -2.607 -5.051 1 97.31 32 ILE B CA 1
ATOM 762 C C . ILE B 1 32 ? 5.227 -1.228 -5.258 1 97.31 32 ILE B C 1
ATOM 764 O O . ILE B 1 32 ? 6.285 -0.929 -4.703 1 97.31 32 ILE B O 1
ATOM 768 N N . GLY B 1 33 ? 4.621 -0.484 -6.074 1 97.38 33 GLY B N 1
ATOM 769 C CA . GLY B 1 33 ? 5.008 0.906 -6.258 1 97.38 33 GLY B CA 1
ATOM 770 C C . GLY B 1 33 ? 4.219 1.864 -5.383 1 97.38 33 GLY B C 1
ATOM 771 O O . GLY B 1 33 ? 3.006 1.722 -5.234 1 97.38 33 GLY B O 1
ATOM 772 N N . ILE B 1 34 ? 4.891 2.812 -4.77 1 96.75 34 ILE B N 1
ATOM 773 C CA . ILE B 1 34 ? 4.234 3.787 -3.904 1 96.75 34 ILE B CA 1
ATOM 774 C C . ILE B 1 34 ? 4.539 5.199 -4.395 1 96.75 34 ILE B C 1
ATOM 776 O O . ILE B 1 34 ? 5.703 5.559 -4.594 1 96.75 34 ILE B O 1
ATOM 780 N N . VAL B 1 35 ? 3.453 5.906 -4.617 1 95.69 35 VAL B N 1
ATOM 781 C CA . VAL B 1 35 ? 3.586 7.301 -5.031 1 95.69 35 VAL B CA 1
ATOM 782 C C . VAL B 1 35 ? 3.104 8.219 -3.912 1 95.69 35 VAL B C 1
ATOM 784 O O . VAL B 1 35 ? 1.944 8.148 -3.494 1 95.69 35 VAL B O 1
ATOM 787 N N . ALA B 1 36 ? 3.986 9.0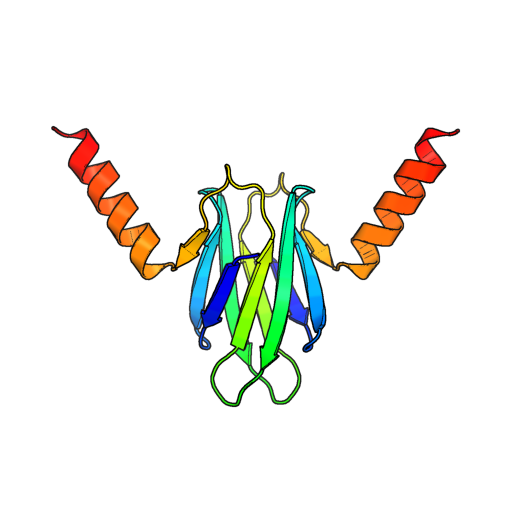47 -3.369 1 95.12 36 ALA B N 1
ATOM 788 C CA . ALA B 1 36 ? 3.66 9.977 -2.293 1 95.12 36 ALA B CA 1
ATOM 789 C C . ALA B 1 36 ? 4.539 11.219 -2.361 1 95.12 36 ALA B C 1
ATOM 791 O O . ALA B 1 36 ? 5.598 11.211 -2.99 1 95.12 36 ALA B O 1
ATOM 792 N N . PRO B 1 37 ? 4.094 12.219 -1.774 1 94.19 37 PRO B N 1
ATOM 793 C CA . PRO B 1 37 ? 4.934 13.414 -1.729 1 94.19 37 PRO B CA 1
ATOM 794 C C . PRO B 1 37 ? 6.281 13.164 -1.062 1 94.19 37 PRO B C 1
ATOM 796 O O . PRO B 1 37 ? 6.402 12.273 -0.216 1 94.19 37 PRO B O 1
ATOM 799 N N . ARG B 1 38 ? 7.258 13.828 -1.451 1 90.69 38 ARG B N 1
ATOM 800 C CA . ARG B 1 38 ? 8.609 13.625 -0.931 1 90.69 38 ARG B CA 1
ATOM 801 C C . ARG B 1 38 ? 8.656 13.859 0.575 1 90.69 38 ARG B C 1
ATOM 803 O O . ARG B 1 38 ? 9.609 13.453 1.242 1 90.69 38 ARG B O 1
ATOM 810 N N . GLU B 1 39 ? 7.699 14.57 1.079 1 92.31 39 GLU B N 1
ATOM 811 C CA . GLU B 1 39 ? 7.641 14.891 2.502 1 92.31 39 GLU B CA 1
ATOM 812 C C . GLU B 1 39 ? 7.203 13.68 3.324 1 92.31 39 GLU B C 1
ATOM 814 O O . GLU B 1 39 ? 7.398 13.648 4.539 1 92.31 39 GLU B O 1
ATOM 819 N N . ILE B 1 40 ? 6.594 12.773 2.639 1 92 40 ILE B N 1
ATOM 820 C CA . ILE B 1 40 ? 6.109 11.586 3.334 1 92 40 ILE B CA 1
ATOM 821 C C . ILE B 1 40 ? 7.156 10.477 3.258 1 92 40 ILE B C 1
ATOM 823 O O . ILE B 1 40 ? 7.531 10.047 2.166 1 92 40 ILE B O 1
ATOM 827 N N . PRO B 1 41 ? 7.707 9.977 4.297 1 91.75 41 PRO B N 1
ATOM 828 C CA . PRO B 1 41 ? 8.719 8.922 4.312 1 91.75 41 PRO B CA 1
ATOM 829 C C . PRO B 1 41 ? 8.133 7.539 4.027 1 91.75 41 PRO B C 1
ATOM 831 O O . PRO B 1 41 ? 7.059 7.203 4.539 1 91.75 41 PRO B O 1
ATOM 834 N N . ILE B 1 42 ? 8.758 6.73 3.268 1 94.38 42 ILE B N 1
ATOM 835 C CA . ILE B 1 42 ? 8.367 5.363 2.947 1 94.38 42 ILE B CA 1
ATOM 836 C C . ILE B 1 42 ? 9.453 4.391 3.391 1 94.38 42 ILE B C 1
ATOM 838 O O . ILE B 1 42 ? 10.625 4.551 3.02 1 94.38 42 ILE B O 1
ATOM 842 N N . TYR B 1 43 ? 9.047 3.348 4.277 1 92.38 43 TYR B N 1
ATOM 843 C CA . TYR B 1 43 ? 10.031 2.395 4.781 1 92.38 43 TYR B CA 1
ATOM 844 C C . TYR B 1 43 ? 9.477 0.977 4.77 1 92.38 43 TYR B C 1
ATOM 846 O O . TYR B 1 43 ? 8.258 0.781 4.855 1 92.38 43 TYR B O 1
ATOM 854 N N . ARG B 1 44 ? 10.383 0.145 4.68 1 95.56 44 ARG B N 1
ATOM 855 C CA . ARG B 1 44 ? 9.992 -1.223 5 1 95.56 44 ARG B CA 1
ATOM 856 C C . ARG B 1 44 ? 9.68 -1.367 6.488 1 95.56 44 ARG B C 1
ATOM 858 O O . ARG B 1 44 ? 10.273 -0.679 7.32 1 95.56 44 ARG B O 1
ATOM 865 N N . GLU B 1 45 ? 8.883 -2.119 6.824 1 92.06 45 GLU B N 1
ATOM 866 C CA . GLU B 1 45 ? 8.469 -2.314 8.211 1 92.06 45 GLU B CA 1
ATOM 867 C C . GLU B 1 45 ? 9.68 -2.566 9.109 1 92.06 45 GLU B C 1
ATOM 869 O O . GLU B 1 45 ? 9.766 -2.014 10.211 1 92.06 45 GLU B O 1
ATOM 874 N N . GLU B 1 46 ? 10.562 -3.381 8.664 1 91.81 46 GLU B N 1
ATOM 875 C CA . GLU B 1 46 ? 11.766 -3.715 9.414 1 91.81 46 GLU B CA 1
ATOM 876 C C . GLU B 1 46 ? 12.594 -2.467 9.719 1 91.81 46 GLU B C 1
ATOM 878 O O . GLU B 1 46 ? 13.086 -2.303 10.836 1 91.81 46 GLU B O 1
ATOM 883 N N . LEU B 1 47 ? 12.734 -1.544 8.773 1 90.62 47 LEU B N 1
ATOM 884 C CA . LEU B 1 47 ? 13.508 -0.321 8.93 1 90.62 47 LEU B CA 1
ATOM 885 C C . LEU B 1 47 ? 12.766 0.687 9.805 1 90.62 47 LEU B C 1
ATOM 887 O O . LEU B 1 47 ? 13.383 1.372 10.625 1 90.62 47 LEU B O 1
ATOM 891 N N . TYR B 1 48 ? 11.523 0.763 9.594 1 90.44 48 TYR B N 1
ATOM 892 C CA . TYR B 1 48 ? 10.695 1.671 10.375 1 90.44 48 TYR B CA 1
ATOM 893 C C . TYR B 1 48 ? 10.797 1.352 11.867 1 90.44 48 TYR B C 1
ATOM 895 O O . TYR B 1 48 ? 10.961 2.254 12.688 1 90.44 48 TYR B O 1
ATOM 903 N N . GLU B 1 49 ? 10.75 0.037 12.227 1 87.62 49 GLU B N 1
ATOM 904 C CA . GLU B 1 49 ? 10.844 -0.401 13.617 1 87.62 49 GLU B CA 1
ATOM 905 C C . GLU B 1 49 ? 12.188 -0.011 14.234 1 87.62 49 GLU B C 1
ATOM 907 O O . GLU B 1 49 ? 12.25 0.373 15.398 1 87.62 49 GLU B O 1
ATOM 912 N N . GLU B 1 50 ? 13.211 -0.098 13.367 1 88.25 50 GLU B N 1
ATOM 913 C CA . GLU B 1 50 ? 14.555 0.263 13.82 1 88.25 50 GLU B CA 1
ATOM 914 C C . GLU B 1 50 ? 14.656 1.758 14.109 1 88.25 50 GLU B C 1
ATOM 916 O O . GLU B 1 50 ? 15.266 2.164 15.102 1 88.25 50 GLU B O 1
ATOM 921 N N . ILE B 1 51 ? 14.008 2.514 13.258 1 84.5 51 ILE B N 1
ATOM 922 C CA . ILE B 1 51 ? 14.047 3.967 13.391 1 84.5 51 ILE B CA 1
ATOM 923 C C . ILE B 1 51 ? 13.25 4.391 14.625 1 84.5 51 ILE B C 1
ATOM 925 O O . ILE B 1 51 ? 13.688 5.258 15.391 1 84.5 51 ILE B O 1
ATOM 929 N N . GLN B 1 52 ? 12.18 3.717 14.727 1 83.75 52 GLN B N 1
ATOM 930 C CA . GLN B 1 52 ? 11.328 4.02 15.867 1 83.75 52 GLN B CA 1
ATOM 931 C C . GLN B 1 52 ? 12.031 3.686 17.188 1 83.75 52 GLN B C 1
ATOM 933 O O . GLN B 1 52 ? 11.922 4.43 18.156 1 83.75 52 GLN B O 1
ATOM 938 N N . GLN B 1 53 ? 12.727 2.598 17.156 1 85.75 53 GLN B N 1
ATOM 939 C CA . GLN B 1 53 ? 13.469 2.176 18.344 1 85.75 53 GLN B CA 1
ATOM 940 C C . GLN B 1 53 ? 14.594 3.158 18.672 1 85.75 53 GLN B C 1
ATOM 942 O O . GLN B 1 53 ? 14.859 3.436 19.844 1 85.75 53 GLN B O 1
ATOM 947 N N . GLN B 1 54 ? 15.148 3.592 17.578 1 83.25 54 GLN B N 1
ATOM 948 C CA . GLN B 1 54 ? 16.234 4.559 17.766 1 83.25 54 GLN B CA 1
ATOM 949 C C . GLN B 1 54 ? 15.688 5.906 18.25 1 83.25 54 GLN B C 1
ATOM 951 O O . GLN B 1 54 ? 16.297 6.562 19.094 1 83.25 54 GLN B O 1
ATOM 956 N N . LYS B 1 55 ? 14.531 6.355 17.641 1 79.5 55 LYS B N 1
ATOM 957 C CA . LYS B 1 55 ? 13.891 7.594 18.062 1 79.5 55 LYS B CA 1
ATOM 958 C C . LYS B 1 55 ? 13.406 7.496 19.516 1 79.5 55 LYS B C 1
ATOM 960 O O . LYS B 1 55 ? 13.492 8.461 20.266 1 79.5 55 LYS B O 1
ATOM 965 N N . GLU B 1 56 ? 12.828 6.461 19.766 1 74.88 56 GLU B N 1
ATOM 966 C CA . GLU B 1 56 ? 12.398 6.23 21.141 1 74.88 56 GLU B CA 1
ATOM 967 C C . GLU B 1 56 ? 13.602 6.188 22.094 1 74.88 56 GLU B C 1
ATOM 969 O O . GLU B 1 56 ? 13.531 6.719 23.203 1 74.88 56 GLU B O 1
ATOM 974 N N . ASN B 1 57 ? 14.547 5.488 21.562 1 66.94 57 ASN B N 1
ATOM 975 C CA . ASN B 1 57 ? 15.75 5.438 22.391 1 66.94 57 ASN B CA 1
ATOM 976 C C . ASN B 1 57 ? 16.562 6.727 22.281 1 66.94 57 ASN B C 1
ATOM 978 O O . ASN B 1 57 ? 17.344 7.043 23.172 1 66.94 57 ASN B O 1
ATOM 982 N N . GLY B 1 58 ? 16.594 7.195 21.094 1 58.84 58 GLY B N 1
ATOM 983 C CA . GLY B 1 58 ? 17.375 8.414 20.953 1 58.84 58 GLY B CA 1
ATOM 984 C C . GLY B 1 58 ? 16.703 9.633 21.547 1 58.84 58 GLY B C 1
ATOM 985 O O . GLY B 1 58 ? 17.25 10.734 21.531 1 58.84 58 GLY B O 1
ATOM 986 N N . ASP B 1 59 ? 15.43 9.812 21.547 1 52.91 59 ASP B N 1
ATOM 987 C CA . ASP B 1 59 ? 14.938 10.938 22.328 1 52.91 59 ASP B CA 1
ATOM 988 C C . ASP B 1 59 ? 15.531 10.938 23.734 1 52.91 59 ASP B C 1
ATOM 990 O O . ASP B 1 59 ? 15.367 11.898 24.5 1 52.91 59 ASP B O 1
ATOM 994 N N . GLU B 1 60 ? 16.016 9.805 24.281 1 48.31 60 GLU B N 1
ATOM 995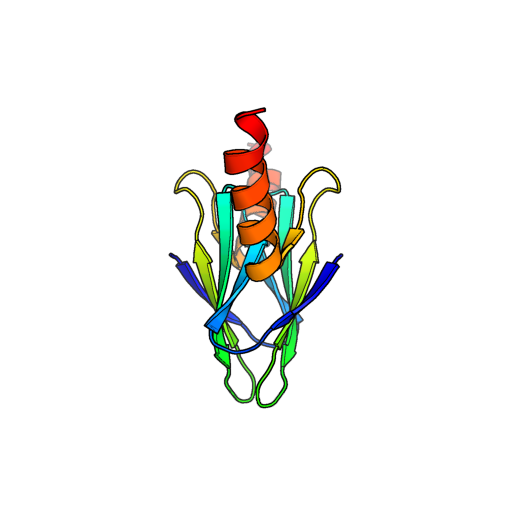 C CA . GLU B 1 60 ? 16.5 9.969 25.656 1 48.31 60 GLU B CA 1
ATOM 996 C C . GLU B 1 60 ? 17.828 10.727 25.672 1 48.31 60 GLU B C 1
ATOM 998 O O . GLU B 1 60 ? 18.281 11.172 26.734 1 48.31 60 GLU B O 1
ATOM 1003 N N . ASP B 1 61 ? 18.703 10.703 24.547 1 38.38 61 ASP B N 1
ATOM 1004 C CA . ASP B 1 61 ? 19.828 11.547 24.969 1 38.38 61 ASP B CA 1
ATOM 1005 C C . ASP B 1 61 ? 19.484 13.023 24.781 1 38.38 61 ASP B C 1
ATOM 1007 O O . ASP B 1 61 ? 18.812 13.406 23.828 1 38.38 61 ASP B O 1
#

pLDDT: mean 89.54, std 12.14, range [38.38, 97.44]

Sequence (122 aa):
MLTLTRKVGESIRIGDEIEIVVKEIRRNQVRIGIVAPREIPIYREELYEEIQQQKENGDEDMLTLTRKVGESIRIGDEIEIVVKEIRRNQVRIGIVAPREIPIYREELYEEIQQQKENGDED

Solvent-accessible surface area (backbone atoms only — not comparable to full-atom values): 6569 Å² total; per-residue (Å²): 114,49,73,47,76,38,35,66,75,35,44,37,29,42,56,90,59,34,37,36,32,30,69,41,70,47,90,68,36,34,32,36,32,38,36,57,53,88,87,52,54,75,36,46,42,74,54,46,54,52,50,49,50,43,50,64,54,49,64,70,107,114,50,74,46,77,40,34,66,75,36,45,37,29,42,56,91,57,34,37,38,33,31,69,39,71,48,92,67,37,34,33,38,32,38,36,57,53,88,86,53,53,74,34,46,42,73,54,45,53,52,48,48,51,43,49,64,53,48,66,70,106

InterPro domains:
  IPR003751 Translational regulator CsrA [MF_00167] (1-61)
  IPR003751 Translational regulator CsrA [PF02599] (1-53)
  IPR003751 Translational regulator CsrA [PTHR34984] (1-60)
  IPR003751 Translational regulator CsrA [TIGR00202] (1-57)
  IPR036107 Carbon storage regulator superfamily [G3DSA:2.60.40.4380] (1-59)
  IPR036107 Carbon storage regulator superfamily [SSF117130] (1-54)